Protein AF-A0A835TVK3-F1 (afdb_monomer_lite)

Organism: NCBI:txid245042

pLDDT: mean 85.04, std 6.43, range [53.69, 91.81]

Structure (mmCIF, N/CA/C/O backbone):
data_AF-A0A835TVK3-F1
#
_entry.id   AF-A0A835TVK3-F1
#
loop_
_atom_site.group_PDB
_atom_site.id
_atom_site.type_symbol
_atom_site.label_atom_id
_atom_site.label_alt_id
_atom_site.label_comp_id
_atom_site.label_asym_id
_atom_site.label_entity_id
_atom_site.label_seq_id
_atom_site.pdbx_PDB_ins_code
_atom_site.Cartn_x
_atom_site.Cartn_y
_atom_site.Cartn_z
_atom_site.occupancy
_atom_site.B_iso_or_equiv
_atom_site.auth_seq_id
_atom_site.auth_comp_id
_atom_site.auth_asym_id
_atom_site.auth_atom_id
_atom_site.pdbx_PDB_model_num
ATOM 1 N N . GLY A 1 1 ? 1.938 -2.194 14.953 1.00 53.69 1 GLY A N 1
ATOM 2 C CA . GLY A 1 1 ? 0.829 -3.158 14.809 1.00 53.69 1 GLY A CA 1
ATOM 3 C C . GLY A 1 1 ? -0.456 -2.456 15.178 1.00 53.69 1 GLY A C 1
ATOM 4 O O . GLY A 1 1 ? -0.513 -1.904 16.265 1.00 53.69 1 GLY A O 1
ATOM 5 N N . GLY A 1 2 ? -1.415 -2.368 14.260 1.00 67.88 2 GLY A N 1
ATOM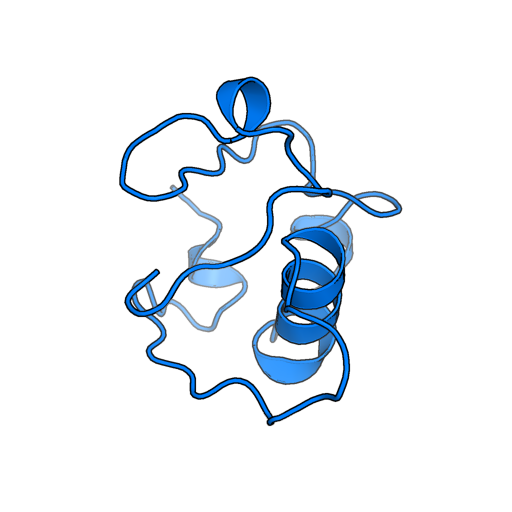 6 C CA . GLY A 1 2 ? -2.647 -1.589 14.464 1.00 67.88 2 GLY A CA 1
ATOM 7 C C . GLY A 1 2 ? -3.451 -1.355 13.184 1.00 67.88 2 GLY A C 1
ATOM 8 O O . GLY A 1 2 ? -4.656 -1.157 13.256 1.00 67.88 2 GLY A O 1
ATOM 9 N N . ALA A 1 3 ? -2.811 -1.465 12.013 1.00 70.38 3 ALA A N 1
ATOM 10 C CA . ALA A 1 3 ? -3.498 -1.393 10.722 1.00 70.38 3 ALA A CA 1
ATOM 11 C C . ALA A 1 3 ? -4.559 -2.498 10.544 1.00 70.38 3 ALA A C 1
ATOM 13 O O . ALA A 1 3 ? -5.563 -2.263 9.889 1.00 70.38 3 ALA A O 1
ATOM 14 N N . GLU A 1 4 ? -4.388 -3.660 11.187 1.00 73.56 4 GLU A N 1
ATOM 15 C CA . GLU A 1 4 ? -5.356 -4.771 11.185 1.00 73.56 4 GLU A CA 1
ATOM 16 C C . GLU A 1 4 ? -6.751 -4.373 11.691 1.00 73.56 4 GLU A C 1
ATOM 18 O O . GLU A 1 4 ? -7.748 -4.896 11.209 1.00 73.56 4 GLU A O 1
ATOM 23 N N . LEU A 1 5 ? -6.851 -3.389 12.591 1.00 76.50 5 LEU A N 1
ATOM 24 C CA . LEU A 1 5 ? -8.142 -2.888 13.078 1.00 76.50 5 LEU A CA 1
ATOM 25 C C . LEU A 1 5 ? -8.952 -2.188 11.981 1.00 76.50 5 LEU A C 1
ATOM 27 O O . LEU A 1 5 ? -10.174 -2.160 12.048 1.00 76.50 5 LEU A O 1
ATOM 31 N N . LEU A 1 6 ? -8.283 -1.658 10.953 1.00 80.19 6 LEU A N 1
ATOM 32 C CA . LEU A 1 6 ? -8.944 -1.001 9.823 1.00 80.19 6 LEU A CA 1
ATOM 33 C C . LEU A 1 6 ? -9.623 -2.003 8.874 1.00 80.19 6 LEU A C 1
ATOM 35 O O . LEU A 1 6 ? -10.457 -1.619 8.047 1.00 80.19 6 LEU A O 1
ATOM 39 N N . PHE A 1 7 ? -9.269 -3.280 9.022 1.00 84.00 7 PHE A N 1
ATOM 40 C CA . PHE A 1 7 ? -9.717 -4.404 8.212 1.00 84.00 7 PHE A CA 1
ATOM 41 C C . PHE A 1 7 ? -10.396 -5.484 9.073 1.00 84.00 7 PHE A C 1
ATOM 43 O O . PHE A 1 7 ? -10.218 -6.676 8.838 1.00 84.00 7 PHE A O 1
ATOM 50 N N . ASP A 1 8 ? -11.163 -5.071 10.089 1.00 81.19 8 ASP A N 1
ATOM 51 C CA . ASP A 1 8 ? -11.943 -5.973 10.959 1.00 81.19 8 ASP A CA 1
ATOM 52 C C . ASP A 1 8 ? -11.080 -6.972 11.765 1.00 81.19 8 ASP A C 1
ATOM 54 O O . ASP A 1 8 ? -11.474 -8.097 12.066 1.00 81.19 8 ASP A O 1
ATOM 58 N N . GLY A 1 9 ? -9.840 -6.588 12.084 1.00 78.31 9 GLY A N 1
ATOM 59 C CA . GLY A 1 9 ? -8.877 -7.434 12.797 1.00 78.31 9 GLY A CA 1
ATOM 60 C C . GLY A 1 9 ? -8.248 -8.534 11.937 1.00 78.31 9 GLY A C 1
ATOM 61 O O . GLY A 1 9 ? -7.479 -9.354 12.451 1.00 78.31 9 GLY A O 1
ATOM 62 N N . VAL A 1 10 ? -8.536 -8.567 10.634 1.00 81.19 10 VAL A N 1
ATOM 63 C CA . VAL A 1 10 ? -8.003 -9.570 9.713 1.00 81.19 10 VAL A CA 1
ATOM 64 C C . VAL A 1 10 ? -6.583 -9.184 9.292 1.00 81.19 10 VAL A C 1
ATOM 66 O O . VAL A 1 10 ? -6.321 -8.091 8.801 1.00 81.19 10 VAL A O 1
ATOM 69 N N . LYS A 1 11 ? -5.632 -10.104 9.500 1.00 79.69 11 LYS A N 1
ATOM 70 C CA . LYS A 1 11 ? -4.208 -9.882 9.174 1.00 79.69 11 LYS A CA 1
ATOM 71 C C . LYS A 1 11 ? -3.823 -10.330 7.769 1.00 79.69 11 LYS A C 1
ATOM 73 O O . LYS A 1 11 ? -2.833 -9.853 7.227 1.00 79.69 11 LYS A O 1
ATOM 78 N N . LYS A 1 12 ? -4.557 -11.292 7.209 1.00 83.19 12 LYS A N 1
ATOM 79 C CA . LYS A 1 12 ? -4.297 -11.870 5.888 1.00 83.19 12 LYS A CA 1
ATOM 80 C C . LYS A 1 12 ? -5.582 -11.836 5.079 1.00 83.19 12 LYS A C 1
ATOM 82 O O . LYS A 1 12 ? -6.549 -12.497 5.446 1.00 83.19 12 LYS A O 1
ATOM 87 N N . HIS A 1 13 ? -5.568 -11.087 3.985 1.00 84.81 13 HIS A N 1
ATOM 88 C CA . HIS A 1 13 ? -6.651 -11.059 3.013 1.00 84.81 13 HIS A CA 1
ATOM 89 C C . HIS A 1 13 ? -6.174 -11.750 1.745 1.00 84.81 13 HIS A C 1
ATOM 91 O O . HIS A 1 13 ? -5.233 -11.285 1.114 1.00 84.81 13 HIS A O 1
ATOM 97 N N . GLN A 1 14 ? -6.826 -12.849 1.374 1.00 84.56 14 GLN A N 1
ATOM 98 C CA . GLN A 1 14 ? -6.661 -13.427 0.048 1.00 84.56 14 GLN A CA 1
ATOM 99 C C . GLN A 1 14 ? -7.760 -12.850 -0.840 1.00 84.56 14 GLN A C 1
ATOM 101 O O . GLN A 1 14 ? -8.944 -13.075 -0.584 1.00 84.56 14 GLN A O 1
ATOM 106 N N . VAL A 1 15 ? -7.375 -12.062 -1.841 1.00 86.31 15 VAL A N 1
ATOM 107 C CA . VAL A 1 15 ? -8.311 -11.391 -2.746 1.00 86.31 15 VAL A CA 1
ATOM 108 C C . VAL A 1 15 ? -8.002 -11.749 -4.186 1.00 86.31 15 VAL A C 1
ATOM 110 O O . VAL A 1 15 ? -6.847 -11.874 -4.576 1.00 86.31 15 VAL A O 1
ATOM 113 N N . THR A 1 16 ? -9.049 -11.908 -4.986 1.00 84.81 16 THR A N 1
ATOM 114 C CA . THR A 1 16 ? -8.920 -12.051 -6.435 1.00 84.81 16 THR A CA 1
ATOM 115 C C . THR A 1 16 ? -9.212 -10.700 -7.061 1.00 84.81 16 THR A C 1
ATOM 117 O O . THR A 1 16 ? -10.347 -10.221 -7.010 1.00 84.81 16 THR A O 1
ATOM 120 N N . LEU A 1 17 ? -8.181 -10.067 -7.617 1.00 85.69 17 LEU A N 1
ATOM 121 C CA . LEU A 1 17 ? -8.335 -8.793 -8.308 1.00 85.69 17 LEU A CA 1
ATOM 122 C C . LEU A 1 17 ? -9.081 -9.008 -9.634 1.00 85.69 17 LEU A C 1
ATOM 124 O O . LEU A 1 17 ? -8.834 -10.002 -10.324 1.00 85.69 17 LEU A O 1
ATOM 128 N N . PRO A 1 18 ? -10.010 -8.111 -10.008 1.00 86.25 18 PRO A N 1
ATOM 129 C CA . PRO A 1 18 ? -10.716 -8.246 -11.270 1.00 86.25 18 PRO A CA 1
ATOM 130 C C . PRO A 1 18 ? -9.745 -8.093 -12.445 1.00 86.25 18 PRO A C 1
ATOM 132 O O . PRO A 1 18 ? -8.800 -7.300 -12.404 1.00 86.25 18 PRO A O 1
ATOM 135 N N . CYS A 1 19 ? -9.996 -8.861 -13.507 1.00 80.50 19 CYS A N 1
ATOM 136 C CA . CYS A 1 19 ? -9.236 -8.751 -14.744 1.00 80.50 19 CYS A CA 1
ATOM 137 C C . CYS A 1 19 ? -9.487 -7.372 -15.364 1.00 80.50 19 CYS A C 1
ATOM 139 O O . CYS A 1 19 ? -10.637 -6.963 -15.533 1.00 80.50 19 CYS A O 1
ATOM 141 N N . GLN A 1 20 ? -8.414 -6.660 -15.688 1.00 81.69 20 GLN A N 1
ATOM 142 C CA . GLN A 1 20 ? -8.472 -5.339 -16.296 1.00 81.69 20 GLN A CA 1
ATOM 143 C C . GLN A 1 20 ? -7.435 -5.263 -17.435 1.00 81.69 20 GLN A C 1
ATOM 145 O O . GLN A 1 20 ? -6.476 -6.038 -17.429 1.00 81.69 20 GLN A O 1
ATOM 150 N N . PRO A 1 21 ? -7.637 -4.399 -18.448 1.00 80.19 21 PRO A N 1
ATOM 151 C CA . PRO A 1 21 ? -6.786 -4.361 -19.641 1.00 80.19 21 PRO A CA 1
ATOM 152 C C . PRO A 1 21 ? -5.350 -3.903 -19.355 1.00 80.19 21 PRO A C 1
ATOM 154 O O . PRO A 1 21 ? -4.439 -4.249 -20.104 1.00 80.19 21 PRO A O 1
ATOM 157 N N . GLU A 1 22 ? -5.145 -3.144 -18.280 1.00 83.12 22 GLU A N 1
ATOM 158 C CA . GLU A 1 22 ? -3.828 -2.696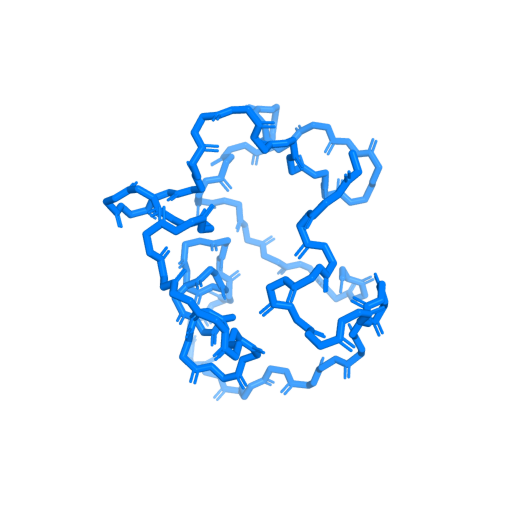 -17.832 1.00 83.12 22 GLU A CA 1
ATOM 159 C C . GLU A 1 22 ? -3.338 -3.533 -16.639 1.00 83.12 22 GLU A C 1
ATOM 161 O O . GLU A 1 22 ? -4.140 -3.990 -15.823 1.00 83.12 22 GLU A O 1
ATOM 166 N N . PRO A 1 23 ? -2.023 -3.764 -16.501 1.00 86.12 23 PRO A N 1
ATOM 167 C CA . PRO A 1 23 ? -1.501 -4.454 -15.328 1.00 86.12 23 PRO A CA 1
ATOM 168 C C . PRO A 1 23 ? -1.869 -3.684 -14.057 1.00 86.12 23 PRO A C 1
ATOM 170 O O . PRO A 1 23 ? -1.861 -2.454 -14.040 1.00 86.12 23 PRO A O 1
ATOM 173 N N . TRP A 1 24 ? -2.194 -4.413 -12.990 1.00 91.06 24 TRP A N 1
ATOM 174 C CA . TRP A 1 24 ? -2.406 -3.798 -11.686 1.00 91.06 24 TRP A CA 1
ATOM 175 C C . TRP A 1 24 ? -1.105 -3.170 -11.187 1.00 91.06 24 TRP A C 1
ATOM 177 O O . TRP A 1 24 ? -0.042 -3.781 -11.267 1.00 91.06 24 TRP A O 1
ATOM 187 N N . ASP A 1 25 ? -1.207 -1.963 -10.646 1.00 91.81 25 ASP A N 1
ATOM 188 C CA . ASP A 1 25 ? -0.137 -1.301 -9.913 1.00 91.81 25 ASP A CA 1
ATOM 189 C C . ASP A 1 25 ? -0.543 -1.100 -8.446 1.00 91.81 25 ASP A C 1
ATOM 191 O O . ASP A 1 25 ? -1.713 -1.258 -8.065 1.00 91.81 25 ASP A O 1
ATOM 195 N N . ILE A 1 26 ? 0.427 -0.755 -7.603 1.00 91.44 26 ILE A N 1
ATOM 196 C CA . ILE A 1 26 ? 0.178 -0.499 -6.181 1.00 91.44 26 ILE A CA 1
ATOM 197 C C . ILE A 1 26 ? -0.805 0.660 -5.991 1.00 91.44 26 ILE A C 1
ATOM 199 O O . ILE A 1 26 ? -1.666 0.597 -5.113 1.00 91.44 26 ILE A O 1
ATOM 203 N N . ARG A 1 27 ? -0.752 1.699 -6.829 1.00 91.19 27 ARG A N 1
ATOM 204 C CA . ARG A 1 27 ? -1.686 2.834 -6.774 1.00 91.19 27 ARG A CA 1
ATOM 205 C C . ARG A 1 27 ? -3.144 2.391 -6.903 1.00 91.19 27 ARG A C 1
ATOM 207 O O . ARG A 1 27 ? -3.994 2.792 -6.101 1.00 91.19 27 ARG A O 1
ATOM 214 N N . ASN A 1 28 ? -3.453 1.589 -7.912 1.00 90.50 28 ASN A N 1
ATOM 215 C CA . ASN A 1 28 ? -4.791 1.072 -8.162 1.00 90.50 28 ASN A CA 1
ATOM 216 C C . ASN A 1 28 ? -5.175 0.038 -7.110 1.00 90.50 28 ASN A C 1
ATOM 218 O O . ASN A 1 28 ? -6.317 0.057 -6.645 1.00 90.50 28 ASN A O 1
ATOM 222 N N . LEU A 1 29 ? -4.231 -0.789 -6.654 1.00 90.62 29 LEU A N 1
ATOM 223 C CA . LEU A 1 29 ? -4.461 -1.716 -5.550 1.00 90.62 29 LEU A CA 1
ATOM 224 C C . LEU A 1 29 ? -4.859 -0.976 -4.268 1.00 90.62 29 LEU A C 1
ATOM 226 O O . LEU A 1 29 ? -5.867 -1.325 -3.663 1.00 90.62 29 LEU A O 1
ATOM 230 N N . LEU A 1 30 ? -4.157 0.090 -3.879 1.00 90.56 30 LEU A N 1
ATOM 231 C CA . LEU A 1 30 ? -4.509 0.898 -2.705 1.00 90.56 30 LEU A CA 1
ATOM 232 C C . LEU A 1 30 ? -5.909 1.510 -2.832 1.00 90.56 30 LEU A C 1
ATOM 234 O O . LEU A 1 30 ? -6.697 1.457 -1.883 1.00 90.56 30 LEU A O 1
ATOM 238 N N . LYS A 1 31 ? -6.258 2.037 -4.014 1.00 89.69 31 LYS A N 1
ATOM 239 C CA . LYS A 1 31 ? -7.615 2.535 -4.301 1.00 89.69 31 LYS A CA 1
ATOM 240 C C . LYS A 1 31 ? -8.657 1.427 -4.150 1.00 89.69 31 LYS A C 1
ATOM 242 O O . LYS A 1 31 ? -9.708 1.662 -3.553 1.00 89.69 31 LYS A O 1
ATOM 247 N N . TRP A 1 32 ? -8.362 0.228 -4.642 1.00 90.75 32 TRP A N 1
ATOM 248 C CA . TRP A 1 32 ? -9.253 -0.921 -4.540 1.00 90.75 32 TRP A CA 1
ATOM 249 C C . TRP A 1 32 ? -9.404 -1.403 -3.093 1.00 90.75 32 TRP A C 1
ATOM 251 O O . TRP A 1 32 ? -10.532 -1.583 -2.635 1.00 90.75 32 TRP A O 1
ATOM 261 N N . ILE A 1 33 ? -8.309 -1.523 -2.336 1.00 89.00 33 ILE A N 1
ATOM 262 C CA . ILE A 1 33 ? -8.304 -1.884 -0.909 1.00 89.00 33 ILE A CA 1
ATOM 263 C C . ILE A 1 33 ? -9.156 -0.892 -0.117 1.00 89.00 33 ILE A C 1
ATOM 265 O O . ILE A 1 33 ? -10.022 -1.303 0.656 1.00 89.00 33 ILE A O 1
ATOM 269 N N . LYS A 1 34 ? -8.969 0.410 -0.354 1.00 87.56 34 LYS A N 1
ATOM 270 C CA . LYS A 1 34 ? -9.755 1.476 0.276 1.00 87.56 34 LYS A CA 1
ATOM 271 C C . LYS A 1 34 ? -11.257 1.338 0.012 1.00 87.56 34 LYS A C 1
ATOM 273 O O . LYS A 1 34 ? -12.048 1.675 0.884 1.00 87.56 34 LYS A O 1
ATOM 278 N N . GLN A 1 35 ? -11.652 0.894 -1.178 1.00 87.81 35 GLN A N 1
ATOM 279 C CA . GLN A 1 35 ? -13.061 0.782 -1.564 1.00 87.81 35 GLN A CA 1
ATOM 280 C C . GLN A 1 35 ? -13.707 -0.548 -1.150 1.00 87.81 35 GLN A C 1
ATOM 282 O O . GLN A 1 35 ? -14.907 -0.577 -0.895 1.00 87.81 35 GLN A O 1
ATOM 287 N N . ASN A 1 36 ? -12.937 -1.640 -1.097 1.00 88.06 36 ASN A N 1
ATOM 288 C CA . ASN A 1 36 ? -13.480 -2.996 -0.959 1.00 88.06 36 ASN A CA 1
ATOM 289 C C . ASN A 1 36 ? -13.177 -3.636 0.400 1.00 88.06 36 ASN A C 1
ATOM 291 O O . ASN A 1 36 ? -14.035 -4.317 0.968 1.00 88.06 36 ASN A O 1
ATOM 295 N N . LEU A 1 37 ? -11.965 -3.436 0.921 1.00 85.81 37 LEU A N 1
ATOM 296 C CA . LEU A 1 37 ? -11.498 -4.100 2.140 1.00 85.81 37 LEU A CA 1
ATOM 297 C C . LEU A 1 37 ? -11.603 -3.216 3.373 1.00 85.81 37 LEU A C 1
ATOM 299 O O . LEU A 1 37 ? -11.921 -3.717 4.449 1.00 85.81 37 LEU A O 1
ATOM 303 N N . LEU A 1 38 ? -11.337 -1.922 3.226 1.00 85.88 38 LEU A N 1
ATOM 304 C CA . LEU A 1 38 ? -11.343 -1.003 4.350 1.00 85.88 38 LEU A CA 1
ATOM 305 C C . LEU A 1 38 ? -12.760 -0.882 4.932 1.00 85.88 38 LEU A C 1
ATOM 307 O O . LEU A 1 38 ? -13.705 -0.536 4.222 1.00 85.88 38 LEU A O 1
ATOM 311 N N . LYS A 1 39 ? -12.906 -1.183 6.225 1.00 84.81 39 LYS A N 1
ATOM 312 C CA . LYS A 1 39 ? -14.178 -1.050 6.962 1.00 84.81 39 LYS A CA 1
ATOM 313 C C . LYS A 1 39 ? -14.237 0.219 7.801 1.00 84.81 39 LYS A C 1
ATOM 315 O O . LYS A 1 39 ? -15.316 0.745 8.054 1.00 84.81 39 LYS A O 1
ATOM 320 N N . GLU A 1 40 ? -13.067 0.710 8.185 1.00 84.75 40 GLU A N 1
ATOM 321 C CA . GLU A 1 40 ? -12.892 1.916 8.981 1.00 84.75 40 GLU A CA 1
ATOM 322 C C . GLU A 1 40 ? -12.644 3.157 8.113 1.00 84.75 40 GLU A C 1
ATOM 324 O O . GLU A 1 40 ? -12.749 3.150 6.884 1.00 84.75 40 GLU A O 1
ATOM 329 N N . ARG A 1 41 ? -12.312 4.267 8.775 1.00 84.25 41 ARG A N 1
ATOM 330 C CA . ARG A 1 41 ? -12.100 5.558 8.126 1.00 84.25 41 ARG A CA 1
ATOM 331 C C . ARG A 1 41 ? -10.889 5.552 7.173 1.00 84.25 41 ARG A C 1
ATOM 333 O O . ARG A 1 41 ? -9.773 5.258 7.612 1.00 84.25 41 ARG A O 1
ATOM 340 N N . PRO A 1 42 ? -11.055 5.953 5.898 1.00 83.38 42 PRO A N 1
ATOM 341 C CA . PRO A 1 42 ? -9.985 5.965 4.898 1.00 83.38 42 PRO A CA 1
ATOM 342 C C . PRO A 1 42 ? -8.806 6.864 5.238 1.00 83.38 42 PRO A C 1
ATOM 344 O O . PRO A 1 42 ? -7.686 6.526 4.862 1.00 83.38 42 PRO A O 1
ATOM 347 N N . GLU A 1 43 ? -9.009 7.953 5.977 1.00 85.12 43 GLU A N 1
ATOM 348 C CA . GLU A 1 43 ? -7.919 8.839 6.399 1.00 85.12 43 GLU A CA 1
ATOM 349 C C . GLU A 1 43 ? -6.935 8.194 7.391 1.00 85.12 43 GLU A C 1
ATOM 351 O O . GLU A 1 43 ? -5.829 8.699 7.588 1.00 85.12 43 GLU A O 1
ATOM 356 N N . LEU A 1 44 ? -7.313 7.083 8.033 1.00 85.88 44 LEU A N 1
ATOM 357 C CA . LEU A 1 44 ? -6.419 6.356 8.936 1.00 85.88 44 LEU A CA 1
ATOM 358 C C . LEU A 1 44 ? -5.423 5.479 8.174 1.00 85.88 44 LEU A C 1
ATOM 360 O O . LEU A 1 44 ? -4.330 5.239 8.686 1.00 85.88 44 LEU A O 1
ATOM 364 N N . PHE A 1 45 ? -5.795 5.037 6.969 1.00 87.25 45 PHE A N 1
ATOM 365 C CA . PHE A 1 45 ? -4.990 4.162 6.118 1.00 87.25 45 PHE A CA 1
ATOM 366 C C . PHE A 1 45 ? -4.253 4.932 5.016 1.00 87.25 45 PHE A C 1
ATOM 368 O O . PHE A 1 45 ? -3.068 4.702 4.785 1.00 87.25 45 PHE A O 1
ATOM 375 N N . MET A 1 46 ? -4.932 5.868 4.351 1.00 89.81 46 MET A N 1
ATOM 376 C CA . MET A 1 46 ? -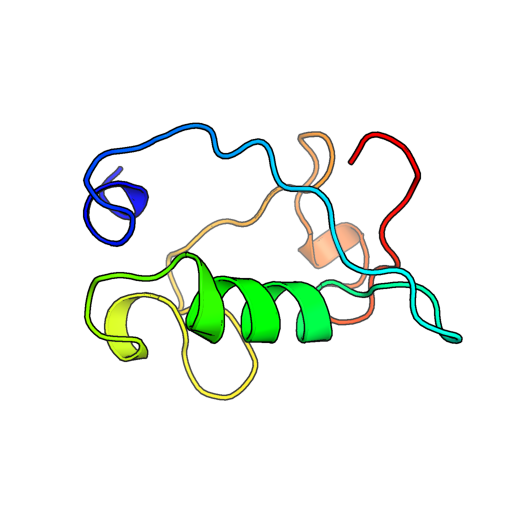4.405 6.606 3.204 1.00 89.81 46 MET A CA 1
ATOM 377 C C . MET A 1 46 ? -4.333 8.107 3.457 1.00 89.81 46 MET A C 1
ATOM 379 O O . MET A 1 46 ? -5.230 8.703 4.053 1.00 89.81 46 MET A O 1
ATOM 383 N N . GLN A 1 47 ? -3.302 8.732 2.895 1.00 87.81 47 GLN A N 1
ATOM 384 C CA . GLN A 1 47 ? -3.158 10.177 2.812 1.00 87.81 47 GLN A CA 1
ATOM 385 C C . GLN A 1 47 ? -2.927 10.583 1.351 1.00 87.81 47 GLN A C 1
ATOM 387 O O . GLN A 1 47 ? -1.907 10.263 0.747 1.00 87.81 47 GLN A O 1
ATOM 392 N N . GLY A 1 48 ? -3.894 11.300 0.773 1.00 87.12 48 GLY A N 1
ATOM 393 C CA . GLY A 1 48 ? -3.869 11.638 -0.651 1.00 87.12 48 GLY A CA 1
ATOM 394 C C . GLY A 1 48 ? -3.991 10.385 -1.522 1.00 87.12 48 GLY A C 1
ATOM 395 O O . GLY A 1 48 ? -5.001 9.683 -1.452 1.00 87.12 48 GLY A O 1
ATOM 396 N N . GLU A 1 49 ? -2.965 10.118 -2.331 1.00 86.25 49 GLU A N 1
ATOM 397 C CA . GLU A 1 49 ? -2.900 8.953 -3.225 1.00 86.25 49 GLU A CA 1
ATOM 398 C C . GLU A 1 49 ? -2.040 7.797 -2.690 1.00 86.25 49 GLU A C 1
ATOM 400 O O . GLU A 1 49 ? -1.989 6.749 -3.327 1.00 86.25 49 GLU A O 1
ATOM 405 N N . SER A 1 50 ? -1.395 7.967 -1.532 1.00 88.44 50 SER A N 1
ATOM 406 C 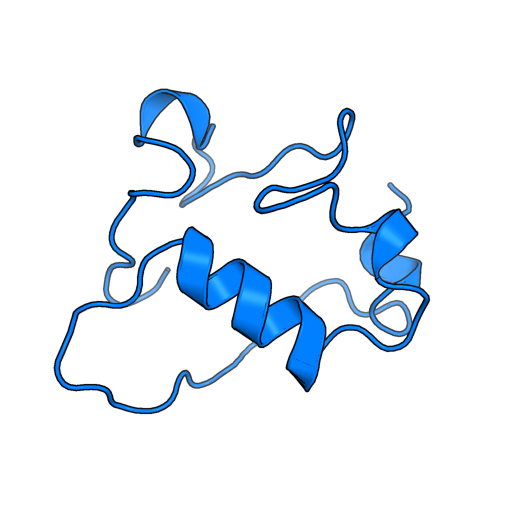CA . SER A 1 50 ? -0.502 6.969 -0.929 1.00 88.44 50 SER A CA 1
ATOM 407 C C . SER A 1 50 ? -0.968 6.559 0.473 1.00 88.44 50 SER A C 1
ATOM 409 O O . SER A 1 50 ? -1.960 7.076 1.001 1.00 88.44 50 SER A O 1
ATOM 411 N N . VAL A 1 51 ? -0.271 5.600 1.081 1.00 90.06 51 VAL A N 1
ATOM 412 C CA . VAL A 1 51 ? -0.487 5.202 2.478 1.00 90.06 51 VAL A CA 1
ATOM 413 C C . VAL A 1 51 ? -0.072 6.321 3.431 1.00 90.06 51 VAL A C 1
ATOM 415 O O . VAL A 1 51 ? 0.762 7.172 3.117 1.00 90.06 51 VAL A O 1
ATOM 418 N N . ARG A 1 52 ? -0.676 6.345 4.617 1.00 90.25 52 ARG A N 1
ATOM 419 C CA . ARG A 1 52 ? -0.349 7.331 5.647 1.00 90.25 52 ARG A CA 1
ATOM 420 C C . ARG A 1 52 ? 1.102 7.147 6.138 1.00 90.25 52 ARG A C 1
ATOM 422 O O . ARG A 1 52 ? 1.503 6.011 6.400 1.00 90.25 52 ARG A O 1
ATOM 429 N N . PRO A 1 53 ? 1.864 8.236 6.360 1.00 86.56 53 PRO A N 1
ATOM 430 C CA . PRO A 1 53 ? 3.189 8.166 6.967 1.00 86.56 53 PRO A CA 1
ATOM 431 C C . PRO A 1 53 ? 3.179 7.366 8.276 1.00 86.56 53 PRO A C 1
ATOM 433 O O . PRO A 1 53 ? 2.319 7.577 9.136 1.00 86.56 53 PRO A O 1
ATOM 436 N N . GLY A 1 54 ? 4.139 6.449 8.416 1.00 85.81 54 GLY A N 1
ATOM 437 C CA . GLY A 1 54 ? 4.223 5.502 9.535 1.00 85.81 54 GLY A CA 1
ATOM 438 C C . GLY A 1 54 ? 3.629 4.117 9.250 1.00 85.81 54 GLY A C 1
ATOM 439 O O . GLY A 1 54 ? 3.740 3.231 10.098 1.00 85.81 54 GLY A O 1
ATOM 440 N N . ILE A 1 55 ? 3.031 3.906 8.074 1.00 87.44 55 ILE A N 1
ATOM 441 C CA . ILE A 1 55 ? 2.689 2.577 7.555 1.00 87.44 55 ILE A CA 1
ATOM 442 C C . ILE A 1 55 ? 3.837 2.104 6.661 1.00 87.44 55 ILE A C 1
ATOM 444 O O . ILE A 1 55 ? 4.167 2.764 5.681 1.00 87.44 55 ILE A O 1
ATOM 448 N N . LEU A 1 56 ? 4.431 0.960 7.007 1.00 86.56 56 LEU A N 1
ATOM 449 C CA . LEU A 1 56 ? 5.416 0.276 6.171 1.00 86.56 56 LEU A CA 1
ATOM 450 C C . LEU A 1 56 ? 4.685 -0.646 5.190 1.00 86.56 56 LEU A C 1
ATOM 452 O O . LEU A 1 56 ? 3.810 -1.409 5.612 1.00 86.56 56 LEU A O 1
ATOM 456 N N . VAL A 1 57 ? 5.049 -0.589 3.912 1.00 89.38 57 VAL A N 1
ATOM 457 C CA . VAL A 1 57 ? 4.514 -1.468 2.867 1.00 89.38 57 VAL A CA 1
ATOM 458 C C . VAL A 1 57 ? 5.655 -2.314 2.320 1.00 89.38 57 VAL A C 1
ATOM 460 O O . VAL A 1 57 ? 6.680 -1.788 1.888 1.00 89.38 57 VAL A O 1
ATOM 463 N N . LEU A 1 58 ? 5.454 -3.629 2.346 1.00 88.69 58 LEU A N 1
ATOM 464 C CA . LEU A 1 58 ? 6.394 -4.611 1.826 1.00 88.69 58 LEU A CA 1
ATOM 465 C C . LEU A 1 58 ? 5.751 -5.342 0.650 1.00 88.69 58 LEU A C 1
ATOM 467 O O . LEU A 1 58 ? 4.598 -5.763 0.748 1.00 88.69 58 LEU A O 1
ATOM 471 N N . ILE A 1 59 ? 6.506 -5.514 -0.428 1.00 88.50 59 ILE A N 1
ATOM 472 C CA . ILE A 1 59 ? 6.144 -6.311 -1.601 1.00 88.50 59 ILE A CA 1
ATOM 473 C C . ILE A 1 59 ? 7.140 -7.465 -1.651 1.00 88.50 59 ILE A C 1
ATOM 475 O O . ILE A 1 59 ? 8.340 -7.221 -1.754 1.00 88.50 59 ILE A O 1
ATOM 479 N N . ASN A 1 60 ? 6.671 -8.709 -1.525 1.00 86.12 60 ASN A N 1
ATOM 480 C CA . ASN A 1 60 ? 7.540 -9.891 -1.429 1.00 86.12 60 ASN A CA 1
ATOM 481 C C . ASN A 1 60 ? 8.660 -9.743 -0.384 1.00 86.12 60 ASN A C 1
ATOM 483 O O . ASN A 1 60 ? 9.828 -9.992 -0.664 1.00 86.12 60 ASN A O 1
ATOM 487 N N . GLU A 1 61 ? 8.295 -9.288 0.819 1.00 86.50 61 GLU A N 1
ATOM 488 C CA . GLU A 1 61 ? 9.221 -9.038 1.940 1.00 86.50 61 GLU A CA 1
ATOM 489 C C . GLU A 1 61 ? 10.257 -7.919 1.701 1.00 86.50 61 GLU A C 1
ATOM 491 O O . GLU A 1 61 ? 11.073 -7.650 2.582 1.00 86.50 61 GLU A O 1
ATOM 496 N N . ALA A 1 62 ? 10.205 -7.222 0.562 1.00 88.25 62 ALA A N 1
ATOM 497 C CA . ALA A 1 62 ? 11.068 -6.091 0.240 1.00 88.25 62 ALA A CA 1
ATOM 498 C C . ALA A 1 62 ? 10.341 -4.752 0.417 1.00 88.25 62 ALA A C 1
ATOM 500 O O . ALA A 1 62 ? 9.153 -4.632 0.112 1.00 88.25 62 ALA A O 1
ATOM 501 N N . ASP A 1 63 ? 11.061 -3.726 0.875 1.00 90.19 63 ASP A N 1
ATOM 502 C CA . ASP A 1 63 ? 10.521 -2.371 0.987 1.00 90.19 63 ASP A CA 1
ATOM 503 C C . ASP A 1 63 ? 10.112 -1.830 -0.385 1.00 90.19 63 ASP A C 1
ATOM 505 O O . ASP A 1 63 ? 10.915 -1.744 -1.318 1.00 90.19 63 ASP A O 1
ATOM 509 N N . TRP A 1 64 ? 8.850 -1.417 -0.493 1.00 91.38 64 TRP A N 1
ATOM 510 C CA . TRP A 1 64 ? 8.271 -0.909 -1.737 1.00 91.38 64 TRP A CA 1
ATOM 511 C C . TRP A 1 64 ? 8.974 0.343 -2.293 1.00 91.38 64 TRP A C 1
ATOM 513 O O . TRP A 1 64 ? 8.928 0.574 -3.501 1.00 91.38 64 TRP A O 1
ATOM 523 N N . GLU A 1 65 ? 9.673 1.111 -1.447 1.00 88.25 65 GLU A N 1
ATOM 524 C CA . GLU A 1 65 ? 10.454 2.295 -1.836 1.00 88.25 65 GLU A CA 1
ATOM 525 C C . GLU A 1 65 ? 11.565 1.917 -2.825 1.00 88.25 65 GLU A C 1
ATOM 527 O O . GLU A 1 65 ? 11.895 2.682 -3.729 1.00 88.25 65 GLU A O 1
ATOM 532 N N . LEU A 1 66 ? 12.094 0.693 -2.728 1.00 88.69 66 LEU A N 1
ATOM 533 C CA . LEU A 1 66 ? 13.090 0.158 -3.660 1.00 88.69 66 LEU A CA 1
ATOM 534 C C . LEU A 1 66 ? 12.467 -0.413 -4.941 1.00 88.69 66 LEU A C 1
ATOM 536 O O . LEU A 1 66 ? 13.170 -0.634 -5.926 1.00 88.69 66 LEU A O 1
ATOM 540 N N . MET A 1 67 ? 11.157 -0.656 -4.926 1.00 86.19 67 MET A N 1
ATOM 541 C CA . MET A 1 67 ? 10.411 -1.333 -5.990 1.00 86.19 67 MET A CA 1
ATOM 542 C C . MET A 1 67 ? 9.669 -0.348 -6.908 1.00 86.19 67 MET A C 1
ATOM 544 O O . MET A 1 67 ? 9.063 -0.767 -7.890 1.00 86.19 67 MET A O 1
ATOM 548 N N . GLY A 1 68 ? 9.727 0.958 -6.628 1.00 86.50 68 GLY A N 1
ATOM 549 C CA . GLY A 1 68 ? 9.004 1.991 -7.381 1.00 86.50 68 GLY A CA 1
ATOM 550 C C . GLY A 1 68 ? 7.664 2.402 -6.761 1.00 86.50 68 GLY A C 1
ATOM 551 O O . GLY A 1 68 ? 6.858 3.046 -7.432 1.00 86.50 68 GLY A O 1
ATOM 552 N N . GLU A 1 69 ? 7.429 2.049 -5.492 1.00 91.06 69 GLU A N 1
ATOM 553 C CA . GLU A 1 69 ? 6.298 2.486 -4.666 1.00 91.06 69 GLU A CA 1
ATOM 554 C C . GLU A 1 69 ? 4.934 2.282 -5.347 1.00 91.06 69 GLU A C 1
ATOM 556 O O . GLU A 1 69 ? 4.476 1.156 -5.527 1.00 91.06 69 GLU A O 1
ATOM 561 N N . LEU A 1 70 ? 4.273 3.380 -5.720 1.00 90.56 70 LEU A N 1
ATOM 562 C CA . LEU A 1 70 ? 2.935 3.410 -6.299 1.00 90.56 70 LEU A CA 1
ATOM 563 C C . LEU A 1 70 ? 2.888 2.858 -7.725 1.00 90.56 70 LEU A C 1
ATOM 565 O O . LEU A 1 70 ? 1.833 2.386 -8.148 1.00 90.56 70 LEU A O 1
ATOM 569 N N . ASP A 1 71 ? 4.005 2.918 -8.447 1.00 89.75 71 ASP A N 1
ATOM 570 C CA . ASP A 1 71 ? 4.083 2.568 -9.866 1.00 89.75 71 ASP A CA 1
ATOM 571 C C . ASP A 1 71 ? 4.614 1.136 -10.082 1.00 89.75 71 ASP A C 1
ATOM 573 O O . ASP A 1 71 ? 4.754 0.680 -11.222 1.00 89.75 71 ASP A O 1
ATOM 577 N N . TYR A 1 72 ? 4.883 0.398 -8.995 1.00 91.50 72 TYR A N 1
ATOM 578 C CA . TYR A 1 72 ? 5.215 -1.021 -9.070 1.00 91.50 72 TYR A CA 1
ATOM 579 C C . TYR A 1 72 ? 4.042 -1.814 -9.652 1.00 91.50 72 TYR A C 1
ATOM 581 O O . TYR A 1 72 ? 2.912 -1.713 -9.170 1.00 91.50 72 TYR A O 1
ATOM 589 N N . LYS A 1 73 ? 4.331 -2.628 -10.672 1.00 90.06 73 LYS A N 1
ATOM 590 C CA . LYS A 1 73 ? 3.362 -3.521 -11.313 1.00 90.06 73 LYS A CA 1
ATOM 591 C C . LYS A 1 73 ? 3.319 -4.851 -10.575 1.00 90.06 73 LYS A C 1
ATOM 593 O O . LYS A 1 73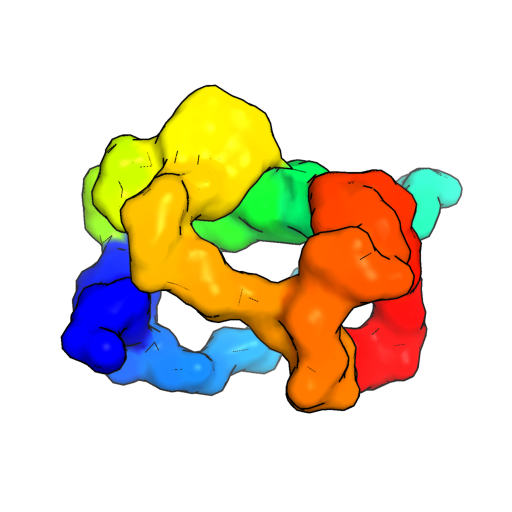 ? 4.341 -5.530 -10.501 1.00 90.06 73 LYS A O 1
ATOM 598 N N . LEU A 1 74 ? 2.132 -5.211 -10.102 1.00 87.00 74 LEU A N 1
ATOM 599 C CA . LEU A 1 74 ? 1.866 -6.474 -9.422 1.00 87.00 74 LEU A CA 1
ATOM 600 C C . LEU A 1 74 ? 2.169 -7.657 -10.341 1.00 87.00 74 LEU A C 1
AT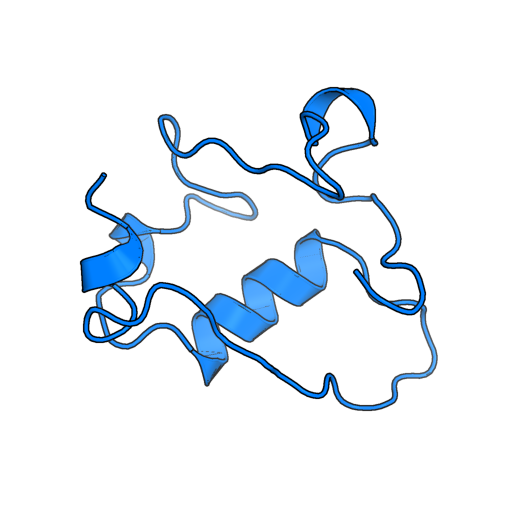OM 602 O O . LEU A 1 74 ? 1.832 -7.644 -11.532 1.00 87.00 74 LEU A O 1
ATOM 606 N N . GLN A 1 75 ? 2.808 -8.668 -9.771 1.00 82.12 75 GLN A N 1
ATOM 607 C CA . GLN A 1 75 ? 3.168 -9.912 -10.433 1.00 82.12 75 GLN A CA 1
ATOM 608 C C . GLN A 1 75 ? 2.243 -11.045 -9.983 1.00 82.12 75 GLN A C 1
ATOM 610 O O . GLN A 1 75 ? 1.516 -10.941 -8.995 1.00 82.12 75 GLN A O 1
ATOM 615 N N . ASP A 1 76 ? 2.225 -12.128 -10.760 1.00 74.19 76 ASP A N 1
ATOM 616 C CA . ASP A 1 76 ? 1.473 -13.320 -10.378 1.00 74.19 76 ASP A CA 1
ATOM 617 C C . ASP A 1 76 ? 2.046 -13.885 -9.069 1.00 74.19 76 ASP A C 1
ATOM 619 O O . ASP A 1 76 ? 3.252 -14.110 -8.980 1.00 74.19 76 ASP A O 1
ATOM 623 N N . GLN A 1 77 ? 1.166 -14.141 -8.095 1.00 72.44 77 GLN A N 1
ATOM 624 C CA . GLN A 1 77 ? 1.469 -14.608 -6.729 1.00 72.44 77 GLN A CA 1
ATOM 625 C C . GLN A 1 77 ? 1.972 -13.566 -5.713 1.00 72.44 77 GLN A C 1
ATOM 627 O O . GLN A 1 77 ? 2.347 -13.970 -4.609 1.00 72.44 77 GLN A O 1
ATOM 632 N N . ASP A 1 78 ? 1.909 -12.271 -6.039 1.00 68.75 78 ASP A N 1
ATOM 633 C CA . ASP A 1 78 ? 2.039 -11.189 -5.045 1.00 68.75 78 ASP A CA 1
ATOM 634 C C . ASP A 1 78 ? 0.830 -11.098 -4.086 1.00 68.75 78 ASP A C 1
ATOM 636 O O . ASP A 1 78 ? -0.303 -11.486 -4.475 1.00 68.75 78 ASP A O 1
#

Sequence (78 aa):
GGAELLFDGVKKHQVTLPCQPEPWDIRNLLKWIKQNLLKERPELFMQGESVRPGILVLINEADWELMGELDYKLQDQD

Foldseek 3Di:
DPVCVQQVVDPDDDDDDDDDPDFDFQLVVLVVCLVPRGPDDSVCADDDSAGDPPDFDDDVNHGCVVQVHRGRGDDPPD

Secondary structure (DSSP, 8-state):
--GGGGGTT-S-----PPP-SSPPBHHHHHHHHHHHT--S-HHHHEETTEEPTT---EETTEEGGGTTGGGPBP-TT-

InterPro domains:
  IPR012675 Beta-grasp domain superfamily [G3DSA:3.10.20.30] (1-78)
  IPR015221 Ubiquitin-related modifier 1 [MF_03048] (1-78)
  IPR015221 Ubiquitin-related modifier 1 [PF09138] (1-78)
  IPR015221 Ubiquitin-related modifier 1 [PIRSF037379] (1-78)
  IPR015221 Ubiquitin-related modifier 1 [PTHR14986] (1-78)
  IPR015221 Ubiquitin-related modifier 1 [cd01764] (1-78)
  IPR016155 Molybdopterin synthase/thiamin biosynthesis sulphur carrier, beta-grasp [SSF54285] (1-78)

Radius of gyration: 12.37 Å; chains: 1; bounding box: 27×26×34 Å